Protein AF-A0A2V5WCU6-F1 (afdb_monomer)

Radius of gyration: 26.45 Å; Cα contacts (8 Å, |Δi|>4): 70; chains: 1; bounding box: 66×30×87 Å

Solvent-accessible surface area (backbone atoms only — not comparable to full-atom values): 8382 Å² total; per-residue (Å²): 142,88,85,80,71,68,68,61,53,56,55,49,54,53,49,51,52,51,52,52,50,53,52,49,54,54,52,52,56,53,51,52,21,52,51,49,40,50,56,51,50,54,50,51,52,52,51,51,53,50,51,34,68,60,30,13,62,59,24,40,75,74,69,42,63,93,40,67,91,51,78,53,71,82,49,73,67,52,48,50,52,51,53,52,46,40,54,53,50,48,61,53,55,69,69,58,64,62,86,48,33,47,76,67,51,37,50,53,50,54,51,54,50,48,53,36,52,49,52,59,60,47,55,78,69,46,61,79,81,54,60,62,57,100,89,46,39,74,88,56,55,82,75,68,124

Foldseek 3Di:
DDDDPPVVVVVVVVVVVVVVVVVVVVVVLVVLQVVLLVVLVVLVVVVVVVVCCQQVLVCVVVVNCPNVVDHHDLDPVSVVVVLVVLVVSLVVLVPRDLVSYDPVSNVVSVVSNVVSVCSNVVVVVVCSVCQDDPVDHPVCCVVSD

Structure (mmCIF, N/CA/C/O backbone):
data_AF-A0A2V5WCU6-F1
#
_entry.id   AF-A0A2V5WCU6-F1
#
loop_
_atom_site.group_PDB
_atom_site.id
_atom_site.type_symbol
_atom_site.label_atom_id
_atom_site.label_alt_id
_atom_site.label_comp_id
_atom_site.label_asym_id
_atom_site.label_entity_id
_atom_site.label_seq_id
_atom_site.pdbx_PDB_ins_code
_atom_site.Cartn_x
_atom_site.Cartn_y
_atom_site.Cartn_z
_atom_site.occupancy
_atom_site.B_iso_or_equiv
_atom_site.auth_seq_id
_atom_site.auth_comp_id
_atom_site.auth_asym_id
_atom_site.auth_atom_id
_atom_site.pdbx_PDB_model_num
ATOM 1 N N . MET A 1 1 ? -45.980 -0.336 63.631 1.00 42.91 1 MET A N 1
ATOM 2 C CA . MET A 1 1 ? -45.902 -0.760 62.213 1.00 42.91 1 MET A CA 1
ATOM 3 C C . MET A 1 1 ? -45.154 0.307 61.429 1.00 42.91 1 MET A C 1
ATOM 5 O O . MET A 1 1 ? -45.731 1.349 61.164 1.00 42.91 1 MET A O 1
ATOM 9 N N . ALA A 1 2 ? -43.875 0.104 61.110 1.00 48.06 2 ALA A N 1
ATOM 10 C CA . ALA A 1 2 ? -43.121 1.014 60.247 1.00 48.06 2 ALA A CA 1
ATOM 11 C C . ALA A 1 2 ? -42.052 0.221 59.489 1.00 48.06 2 ALA A C 1
ATOM 13 O O . ALA A 1 2 ? -41.055 -0.162 60.085 1.00 48.06 2 ALA A O 1
ATOM 14 N N . LEU A 1 3 ? -42.282 -0.048 58.201 1.00 55.28 3 LEU A N 1
ATOM 15 C CA . LEU A 1 3 ? -41.251 -0.471 57.244 1.00 55.28 3 LEU A CA 1
ATOM 16 C C . LEU A 1 3 ? -41.742 -0.247 55.795 1.00 55.28 3 LEU A C 1
ATOM 18 O O . LEU A 1 3 ? -42.281 -1.164 55.182 1.00 55.28 3 LEU A O 1
ATOM 22 N N . PRO A 1 4 ? -41.547 0.960 55.220 1.00 52.88 4 PRO A N 1
ATOM 23 C CA . PRO A 1 4 ? -41.501 1.112 53.765 1.00 52.88 4 PRO A CA 1
ATOM 24 C C . PRO A 1 4 ? -40.176 1.702 53.237 1.00 52.88 4 PRO A C 1
ATOM 26 O O . PRO A 1 4 ? -40.021 1.853 52.028 1.00 52.88 4 PRO A O 1
ATOM 29 N N . LEU A 1 5 ? -39.185 2.013 54.088 1.00 53.34 5 LEU A N 1
ATOM 30 C CA . LEU A 1 5 ? -37.985 2.753 53.652 1.00 53.34 5 LEU A CA 1
ATOM 31 C C . LEU A 1 5 ? -36.850 1.909 53.028 1.00 53.34 5 LEU A C 1
ATOM 33 O O . LEU A 1 5 ? -36.031 2.466 52.300 1.00 53.34 5 LEU A O 1
ATOM 37 N N . GLN A 1 6 ? -36.781 0.590 53.258 1.00 52.41 6 GLN A N 1
ATOM 38 C CA . GLN A 1 6 ? -35.650 -0.241 52.791 1.00 52.41 6 GLN A CA 1
ATOM 39 C C . GLN A 1 6 ? -35.729 -0.652 51.307 1.00 52.41 6 GLN A C 1
ATOM 41 O O . GLN A 1 6 ? -34.701 -0.822 50.657 1.00 52.41 6 GLN A O 1
ATOM 46 N N . LEU A 1 7 ? -36.923 -0.762 50.711 1.00 52.91 7 LEU A N 1
ATOM 47 C CA . LEU A 1 7 ? -37.045 -1.159 49.296 1.00 52.91 7 LEU A CA 1
ATOM 48 C C . LEU A 1 7 ? -36.561 -0.071 48.318 1.00 52.91 7 LEU A C 1
ATOM 50 O O . LEU A 1 7 ? -36.098 -0.375 47.215 1.00 52.91 7 LEU A O 1
ATOM 54 N N . ALA A 1 8 ? -36.650 1.203 48.709 1.00 53.22 8 ALA A N 1
ATOM 55 C CA . ALA A 1 8 ? -36.259 2.330 47.865 1.00 53.22 8 ALA A CA 1
ATOM 56 C C . ALA A 1 8 ? -34.734 2.509 47.776 1.00 53.22 8 ALA A C 1
ATOM 58 O O . ALA A 1 8 ? -34.227 2.936 46.737 1.00 53.22 8 ALA A O 1
ATOM 59 N N . THR A 1 9 ? -33.993 2.167 48.833 1.00 54.44 9 THR A N 1
ATOM 60 C CA . THR A 1 9 ? -32.525 2.250 48.866 1.00 54.44 9 THR A CA 1
ATOM 61 C C . THR A 1 9 ? -31.885 1.145 48.027 1.00 54.44 9 THR A C 1
ATOM 63 O O . THR A 1 9 ? -31.008 1.457 47.224 1.00 54.44 9 THR A O 1
ATOM 66 N N . HIS A 1 10 ? -32.397 -0.093 48.087 1.00 53.09 10 HIS A N 1
ATOM 67 C CA . HIS A 1 10 ? -31.936 -1.212 47.249 1.00 53.09 10 HIS A CA 1
ATOM 68 C C . HIS A 1 10 ? -32.126 -0.971 45.742 1.00 53.09 10 HIS A C 1
ATOM 70 O O . HIS A 1 10 ? -31.261 -1.316 44.940 1.00 53.09 10 HIS A O 1
ATOM 76 N N . ARG A 1 11 ? -33.220 -0.314 45.330 1.00 61.31 11 ARG A N 1
ATOM 77 C CA . ARG A 1 11 ? -33.424 0.077 43.921 1.00 61.31 11 ARG A CA 1
ATOM 78 C C . ARG A 1 11 ? -32.445 1.156 43.449 1.00 61.31 11 ARG A C 1
ATOM 80 O O . ARG A 1 11 ? -32.076 1.163 42.277 1.00 61.31 11 ARG A O 1
ATOM 87 N N . LYS A 1 12 ? -32.029 2.070 44.333 1.00 58.44 12 LYS A N 1
ATOM 88 C CA . LYS A 1 12 ? -31.066 3.138 44.011 1.00 58.44 12 LYS A CA 1
ATO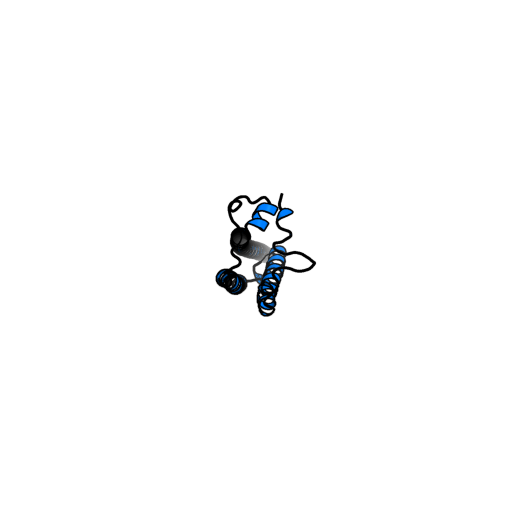M 89 C C . LYS A 1 12 ? -29.637 2.602 43.917 1.00 58.44 12 LYS A C 1
ATOM 91 O O . LYS A 1 12 ? -28.951 2.922 42.952 1.00 58.44 12 LYS A O 1
ATOM 96 N N . THR A 1 13 ? -29.212 1.750 44.851 1.00 64.12 13 THR A N 1
ATOM 97 C CA . THR A 1 13 ? -27.889 1.104 44.806 1.00 64.12 13 THR A CA 1
ATOM 98 C C . THR A 1 13 ? -27.749 0.162 43.617 1.00 64.12 13 THR A C 1
ATOM 100 O O . THR A 1 13 ? -26.732 0.212 42.934 1.00 64.12 13 THR A O 1
ATOM 103 N N . MET A 1 14 ? -28.786 -0.617 43.292 1.00 64.62 14 MET A N 1
ATOM 104 C CA . MET A 1 14 ? -28.765 -1.493 42.115 1.00 64.62 14 MET A CA 1
ATOM 105 C C . MET A 1 14 ? -28.683 -0.694 40.804 1.00 64.62 14 MET A C 1
ATOM 107 O O . MET A 1 14 ? -27.923 -1.074 39.922 1.00 64.62 14 MET A O 1
ATOM 111 N N . ARG A 1 15 ? -29.363 0.465 40.711 1.00 68.12 15 ARG A N 1
ATOM 112 C CA . ARG A 1 15 ? -29.245 1.395 39.569 1.00 68.12 15 ARG A CA 1
ATOM 113 C C . ARG A 1 15 ? -27.851 2.014 39.440 1.00 68.12 15 ARG A C 1
ATOM 115 O O . ARG A 1 15 ? -27.330 2.059 38.326 1.00 68.12 15 ARG A O 1
ATOM 122 N N . LEU A 1 16 ? -27.244 2.458 40.546 1.00 72.06 16 LEU A N 1
ATOM 123 C CA . LEU A 1 16 ? -25.864 2.963 40.541 1.00 72.06 16 LEU A CA 1
ATOM 124 C C . LEU A 1 16 ? -24.869 1.886 40.093 1.00 72.06 16 LEU A C 1
ATOM 126 O O . LEU A 1 16 ? -23.983 2.188 39.301 1.00 72.06 16 LEU A O 1
ATOM 130 N N . LEU A 1 17 ? -25.041 0.639 40.540 1.00 70.06 17 LEU A N 1
ATOM 131 C CA . LEU A 1 17 ? -24.169 -0.472 40.156 1.00 70.06 17 LEU A CA 1
ATOM 132 C C . LEU A 1 17 ? -24.263 -0.779 38.651 1.00 70.06 17 LEU A C 1
ATOM 134 O O . LEU A 1 17 ? -23.238 -0.937 37.994 1.00 70.06 17 LEU A O 1
ATOM 138 N N . THR A 1 18 ? -25.473 -0.787 38.077 1.00 74.94 18 THR A N 1
ATOM 139 C CA . THR A 1 18 ? -25.663 -0.943 36.621 1.00 74.94 18 THR A CA 1
ATOM 140 C C . THR A 1 18 ? -25.088 0.217 35.813 1.00 74.94 18 THR A C 1
ATOM 142 O O . THR A 1 18 ? -24.502 -0.025 34.764 1.00 74.94 18 THR A O 1
ATOM 145 N N . LEU A 1 19 ? -25.212 1.464 36.283 1.00 79.56 19 LEU A N 1
ATOM 146 C CA . LEU A 1 19 ? -24.607 2.622 35.612 1.00 79.56 19 LEU A CA 1
ATOM 147 C C . LEU A 1 19 ? -23.077 2.553 35.654 1.00 79.56 19 LEU A C 1
ATOM 149 O O . LEU A 1 19 ? -22.422 2.851 34.659 1.00 79.56 19 LEU A O 1
ATOM 153 N N . PHE A 1 20 ? -22.513 2.111 36.778 1.00 78.50 20 PHE A N 1
ATOM 154 C CA . PHE A 1 20 ? -21.074 1.922 36.928 1.00 78.50 20 PHE A CA 1
ATOM 155 C C . PHE A 1 20 ? -20.552 0.800 36.020 1.00 78.50 20 PHE A C 1
ATOM 157 O O . PHE A 1 20 ? -19.538 0.972 35.346 1.00 78.50 20 PHE A O 1
ATOM 164 N N . LEU A 1 21 ? -21.282 -0.316 35.928 1.00 80.31 21 LEU A N 1
ATOM 165 C CA . LEU A 1 21 ? -20.947 -1.430 35.040 1.00 80.31 21 LEU A CA 1
ATOM 166 C C . LEU A 1 21 ? -21.065 -1.045 33.556 1.00 80.31 21 LEU A C 1
ATOM 168 O O . LEU A 1 21 ? -20.172 -1.359 32.775 1.00 80.31 21 LEU A O 1
ATOM 172 N N . ALA A 1 22 ? -22.111 -0.310 33.165 1.00 76.94 22 ALA A N 1
ATOM 173 C CA . ALA A 1 22 ? -22.261 0.195 31.798 1.00 76.94 22 ALA A CA 1
ATOM 174 C C . ALA A 1 22 ? -21.134 1.178 31.418 1.00 76.94 22 ALA A C 1
ATOM 176 O O . ALA A 1 22 ? -20.615 1.138 30.299 1.00 76.94 22 ALA A O 1
ATOM 177 N N . LEU A 1 23 ? -20.702 2.023 32.363 1.00 77.25 23 LEU A N 1
ATOM 178 C CA . LEU A 1 23 ? -19.580 2.942 32.164 1.00 77.25 23 LEU A CA 1
ATOM 179 C C . LEU A 1 23 ? -18.244 2.193 32.013 1.00 77.25 23 LEU A C 1
ATOM 181 O O . LEU A 1 23 ? -17.425 2.571 31.177 1.00 77.25 23 LEU A O 1
ATOM 185 N N . LEU A 1 24 ? -18.044 1.117 32.779 1.00 75.12 24 LEU A N 1
ATOM 186 C CA . LEU A 1 24 ? -16.887 0.224 32.665 1.00 75.12 24 LEU A CA 1
ATOM 187 C C . LEU A 1 24 ? -16.834 -0.474 31.301 1.00 75.12 24 LEU A C 1
ATOM 189 O O . LEU A 1 24 ? -15.798 -0.426 30.644 1.00 75.12 24 LEU A O 1
ATOM 193 N N . ILE A 1 25 ? -17.951 -1.043 30.836 1.00 80.31 25 ILE A N 1
ATOM 194 C CA . ILE A 1 25 ? -18.026 -1.720 29.528 1.00 80.31 25 ILE A CA 1
ATOM 195 C C . ILE A 1 25 ? -17.694 -0.744 28.390 1.00 80.31 25 ILE A C 1
ATOM 197 O O . ILE A 1 25 ? -16.889 -1.055 27.515 1.00 80.31 25 ILE A O 1
ATOM 201 N N . THR A 1 26 ? -18.242 0.472 28.442 1.00 73.25 26 THR A N 1
ATOM 202 C CA . THR A 1 26 ? -17.986 1.501 27.418 1.00 73.25 26 THR A CA 1
ATOM 203 C C . THR A 1 26 ? -16.512 1.930 27.389 1.00 73.25 26 THR A C 1
ATOM 205 O O . THR A 1 26 ? -15.950 2.160 26.321 1.00 73.25 26 THR A O 1
ATOM 208 N N . ARG A 1 27 ? -15.857 2.025 28.557 1.00 73.44 27 ARG A N 1
ATOM 209 C CA . ARG A 1 27 ? -14.432 2.388 28.667 1.00 73.44 27 ARG A CA 1
ATOM 210 C C . ARG A 1 27 ? -13.514 1.319 28.078 1.00 73.44 27 ARG A C 1
ATOM 212 O O . ARG A 1 27 ? -12.552 1.679 27.407 1.00 73.44 27 ARG A O 1
ATOM 219 N N . VAL A 1 28 ? -13.807 0.043 28.331 1.00 77.69 28 VAL A N 1
ATOM 220 C CA . VAL A 1 28 ? -13.018 -1.087 27.814 1.00 77.69 28 VAL A CA 1
ATOM 221 C C . VAL A 1 28 ? -13.126 -1.165 26.291 1.00 77.69 28 VAL A C 1
ATOM 223 O O . VAL A 1 28 ? -12.097 -1.177 25.624 1.00 77.69 28 VAL A O 1
ATOM 226 N N . ALA A 1 29 ? -14.342 -1.090 25.739 1.00 72.75 29 ALA A N 1
ATOM 227 C CA . ALA A 1 29 ? -14.553 -1.113 24.289 1.00 72.75 29 ALA A CA 1
ATOM 228 C C . ALA A 1 29 ? -13.842 0.049 23.566 1.00 72.75 29 ALA A C 1
ATOM 230 O O . ALA A 1 29 ? -13.262 -0.129 22.498 1.00 72.75 29 ALA A O 1
ATOM 231 N N . LEU A 1 30 ? -13.837 1.247 24.164 1.00 75.44 30 LEU A N 1
ATOM 232 C CA . LEU A 1 30 ? -13.142 2.400 23.588 1.00 75.44 30 LEU A CA 1
ATOM 233 C C . LEU A 1 30 ? -11.611 2.242 23.615 1.00 75.44 30 LEU A C 1
ATOM 235 O O . LEU A 1 30 ? -10.930 2.725 22.713 1.00 75.44 30 LEU A O 1
ATOM 239 N N . ALA A 1 31 ? -11.065 1.588 24.644 1.00 77.19 31 ALA A N 1
ATOM 240 C CA . ALA A 1 31 ? -9.634 1.312 24.738 1.00 77.19 31 ALA A CA 1
ATOM 241 C C . ALA A 1 31 ? -9.186 0.261 23.710 1.00 77.19 31 ALA A C 1
ATOM 243 O O . ALA A 1 31 ? -8.179 0.478 23.042 1.00 77.19 31 ALA A O 1
ATOM 244 N N . GLU A 1 32 ? -9.959 -0.815 23.541 1.00 78.50 32 GLU A N 1
ATOM 245 C CA . GLU A 1 32 ? -9.731 -1.849 22.521 1.00 78.50 32 GLU A CA 1
ATOM 246 C C . GLU A 1 32 ? -9.765 -1.253 21.108 1.00 78.50 32 GLU A C 1
ATOM 248 O O . GLU A 1 32 ? -8.837 -1.451 20.329 1.00 78.50 32 GLU A O 1
ATOM 253 N N . SER A 1 33 ? -10.761 -0.410 20.813 1.00 79.81 33 SER A N 1
ATOM 254 C CA . SER A 1 33 ? -10.855 0.256 19.510 1.00 79.81 33 SER A CA 1
ATOM 255 C C . SER A 1 33 ? -9.675 1.189 19.222 1.00 79.81 33 SER A C 1
ATOM 257 O O . SER A 1 33 ? -9.170 1.239 18.100 1.00 79.81 33 SER A O 1
ATOM 259 N N . LYS A 1 34 ? -9.181 1.899 20.245 1.00 84.19 34 LYS A N 1
ATOM 260 C CA . LYS A 1 34 ? -7.998 2.757 20.115 1.00 84.19 34 LYS A CA 1
ATOM 261 C C . LYS A 1 34 ? -6.729 1.948 19.832 1.00 84.19 34 LYS A C 1
ATOM 263 O O . LYS A 1 34 ? -5.893 2.405 19.055 1.00 84.19 34 LYS A O 1
ATOM 268 N N . ASP A 1 35 ? -6.571 0.792 20.468 1.00 90.81 35 ASP A N 1
ATOM 269 C CA . ASP A 1 35 ? -5.407 -0.075 20.263 1.00 90.81 35 ASP A CA 1
ATOM 270 C C . ASP A 1 35 ? -5.437 -0.732 18.874 1.00 90.81 35 ASP A C 1
ATOM 272 O O . ASP A 1 35 ? -4.456 -0.657 18.134 1.00 90.81 35 ASP A O 1
ATOM 276 N N . ALA A 1 36 ? -6.601 -1.243 18.457 1.00 92.44 36 ALA A N 1
ATOM 277 C CA . ALA A 1 36 ? -6.813 -1.780 17.114 1.00 92.44 36 ALA A CA 1
ATOM 278 C C . ALA A 1 36 ? -6.541 -0.729 16.021 1.00 92.44 36 ALA A C 1
ATOM 280 O O . ALA A 1 36 ? -5.836 -1.007 15.048 1.00 92.44 36 ALA A O 1
ATOM 281 N N . GLY A 1 37 ? -7.035 0.501 16.206 1.00 96.00 37 GLY A N 1
ATOM 282 C CA . GLY A 1 37 ? -6.751 1.616 15.302 1.00 96.00 37 GLY A CA 1
ATOM 283 C C . GLY A 1 37 ? -5.265 1.985 15.265 1.00 96.00 37 GLY A C 1
ATOM 284 O O . GLY A 1 37 ? -4.721 2.234 14.191 1.00 96.00 37 GLY A O 1
ATOM 285 N N . LYS A 1 38 ? -4.561 1.971 16.405 1.00 97.06 38 LYS A N 1
ATOM 286 C CA . LYS A 1 38 ? -3.110 2.220 16.444 1.00 97.06 38 LYS A CA 1
ATOM 287 C C . LYS A 1 38 ? -2.340 1.169 15.644 1.00 97.06 38 LYS A C 1
ATOM 289 O O . LYS A 1 38 ? -1.521 1.539 14.809 1.00 97.06 38 LYS A O 1
ATOM 294 N N . ALA A 1 39 ? -2.644 -0.110 15.852 1.00 97.75 39 ALA A N 1
ATOM 295 C CA . ALA A 1 39 ? -1.994 -1.205 15.137 1.00 97.75 39 ALA A CA 1
ATOM 296 C C . ALA A 1 39 ? -2.241 -1.141 13.618 1.00 97.75 39 ALA A C 1
ATOM 298 O O . ALA A 1 39 ? -1.331 -1.401 12.831 1.00 97.75 39 ALA A O 1
ATOM 299 N N . LEU A 1 40 ? -3.452 -0.762 13.192 1.00 98.31 40 LEU A N 1
ATOM 300 C CA . LEU A 1 40 ? -3.760 -0.568 11.774 1.00 98.31 40 LEU A CA 1
ATOM 301 C C . LEU A 1 40 ? -2.964 0.600 11.170 1.00 98.31 40 LEU A C 1
ATOM 303 O O . LEU A 1 40 ? -2.430 0.479 10.071 1.00 98.31 40 LEU A O 1
ATOM 307 N N . ASN A 1 41 ? -2.849 1.717 11.891 1.00 98.06 41 ASN A N 1
ATOM 308 C CA . ASN A 1 41 ? -2.082 2.872 11.422 1.00 98.06 41 ASN A CA 1
ATOM 309 C C . ASN A 1 41 ? -0.576 2.571 11.328 1.00 98.06 41 ASN A C 1
ATOM 311 O O . ASN A 1 41 ? 0.058 2.979 10.361 1.00 98.06 41 ASN A O 1
ATOM 315 N N . GLU A 1 42 ? -0.013 1.808 12.270 1.00 98.50 42 GLU A N 1
ATOM 316 C CA . GLU A 1 42 ? 1.377 1.325 12.189 1.00 98.50 42 GLU A CA 1
ATOM 317 C C . GLU A 1 42 ? 1.595 0.424 10.964 1.00 98.50 42 GLU A C 1
ATOM 319 O O . GLU A 1 42 ? 2.633 0.494 10.305 1.00 98.50 42 GLU A O 1
ATOM 324 N N . PHE A 1 43 ? 0.603 -0.402 10.622 1.00 98.62 43 PHE A N 1
ATOM 325 C CA . PHE A 1 43 ? 0.630 -1.178 9.388 1.00 98.62 43 PHE A CA 1
ATOM 326 C C . PHE A 1 43 ? 0.632 -0.270 8.151 1.00 98.62 43 PHE A C 1
ATOM 328 O O . PHE A 1 43 ? 1.492 -0.448 7.293 1.00 98.62 43 PHE A O 1
ATOM 335 N N . PHE A 1 44 ? -0.248 0.732 8.078 1.00 98.75 44 PHE A N 1
ATOM 336 C CA . PHE A 1 44 ? -0.251 1.686 6.963 1.00 98.75 44 PHE A CA 1
ATOM 337 C C . PHE A 1 44 ? 1.056 2.471 6.848 1.00 98.75 44 PHE A C 1
ATOM 339 O O . PHE A 1 44 ? 1.545 2.676 5.742 1.00 98.75 44 PHE A O 1
ATOM 346 N N . GLU A 1 45 ? 1.662 2.869 7.965 1.00 98.50 45 GLU A N 1
ATOM 347 C CA . GLU A 1 45 ? 2.965 3.535 7.962 1.00 98.50 45 GLU A CA 1
ATOM 348 C C . GLU A 1 45 ? 4.068 2.624 7.399 1.00 98.50 45 GLU A C 1
ATOM 350 O O . GLU A 1 45 ? 4.926 3.075 6.635 1.00 98.50 45 GLU A O 1
ATOM 355 N N . ALA A 1 46 ? 4.045 1.331 7.730 1.00 98.62 46 ALA A N 1
ATOM 356 C CA . ALA A 1 46 ? 4.984 0.364 7.169 1.00 98.62 46 ALA A CA 1
ATOM 357 C C . ALA A 1 46 ? 4.798 0.193 5.651 1.00 98.62 46 ALA A C 1
ATOM 359 O O . ALA A 1 46 ? 5.786 0.203 4.916 1.00 98.62 46 ALA A O 1
ATOM 360 N N . GLU A 1 47 ? 3.554 0.085 5.177 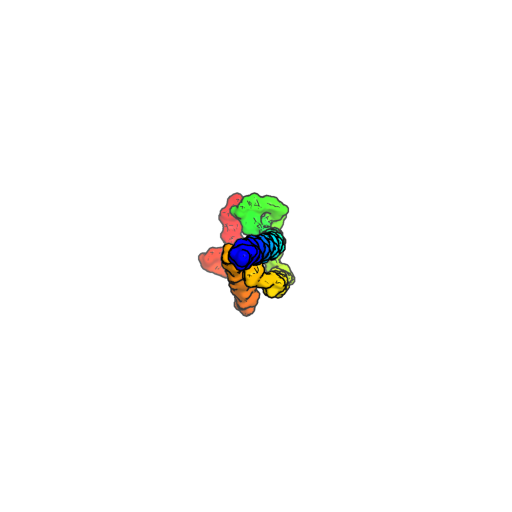1.00 98.62 47 GLU A N 1
ATOM 361 C CA . GLU A 1 47 ? 3.254 -0.038 3.744 1.00 98.62 47 GLU A CA 1
ATOM 362 C C . GLU A 1 47 ? 3.607 1.243 2.973 1.00 98.62 47 GLU A C 1
ATOM 364 O O . GLU A 1 47 ? 4.210 1.168 1.905 1.00 98.62 47 GLU A O 1
ATOM 369 N N . TRP A 1 48 ? 3.349 2.419 3.553 1.00 97.25 48 TRP A N 1
ATOM 370 C CA . TRP A 1 48 ? 3.772 3.703 2.991 1.00 97.25 48 TRP A CA 1
ATOM 371 C C . TRP A 1 48 ? 5.293 3.776 2.829 1.00 97.25 48 TRP A C 1
ATOM 373 O O . TRP A 1 48 ? 5.803 4.141 1.772 1.00 97.25 48 TRP A O 1
ATOM 383 N N . ASN A 1 49 ? 6.042 3.398 3.869 1.00 97.50 49 ASN A N 1
ATOM 384 C CA . ASN A 1 49 ? 7.502 3.388 3.807 1.00 97.50 49 ASN A CA 1
ATOM 385 C C . ASN A 1 49 ? 8.025 2.419 2.738 1.00 97.50 49 ASN A C 1
ATOM 387 O O . ASN A 1 49 ? 8.949 2.776 2.007 1.00 97.50 49 ASN A O 1
ATOM 391 N N . TYR A 1 50 ? 7.421 1.233 2.622 1.00 98.00 50 TYR A N 1
ATOM 392 C CA . TYR A 1 50 ? 7.745 0.283 1.562 1.00 98.00 50 TYR A CA 1
ATOM 393 C C . TYR A 1 50 ? 7.485 0.880 0.172 1.00 98.00 50 TYR A C 1
ATOM 395 O O . TYR A 1 50 ? 8.357 0.833 -0.694 1.00 98.00 50 TYR A O 1
ATOM 403 N N . GLU A 1 51 ? 6.319 1.491 -0.044 1.00 96.50 51 GLU A N 1
ATOM 404 C CA . GLU A 1 51 ? 5.957 2.096 -1.327 1.00 96.50 51 GLU A CA 1
ATOM 405 C C . GLU A 1 51 ? 6.935 3.206 -1.736 1.00 96.50 51 GLU A C 1
ATOM 407 O O . GLU A 1 51 ? 7.370 3.260 -2.891 1.00 96.50 51 GLU A O 1
ATOM 412 N N . MET A 1 52 ? 7.317 4.066 -0.787 1.00 96.62 52 MET A N 1
ATOM 413 C CA . MET A 1 52 ? 8.266 5.149 -1.035 1.00 96.62 52 MET A CA 1
ATOM 414 C C . MET A 1 52 ? 9.673 4.625 -1.351 1.00 96.62 52 MET A C 1
ATOM 416 O O . MET A 1 52 ? 10.323 5.139 -2.262 1.00 96.62 52 MET A O 1
ATOM 420 N N . GLU A 1 53 ? 10.117 3.559 -0.679 1.00 96.94 53 GLU A N 1
ATOM 421 C CA . GLU A 1 53 ? 11.379 2.885 -1.002 1.00 96.94 53 GLU A CA 1
ATOM 422 C C . GLU A 1 53 ? 11.354 2.257 -2.403 1.00 96.94 53 GLU A C 1
ATOM 424 O O . GLU A 1 53 ? 12.324 2.368 -3.155 1.00 96.94 53 GLU A O 1
ATOM 429 N N . GLN A 1 54 ? 10.242 1.618 -2.777 1.00 97.31 54 GLN A N 1
ATOM 430 C CA . GLN A 1 54 ? 10.075 0.999 -4.095 1.00 97.31 54 GLN A CA 1
ATOM 431 C C . GLN A 1 54 ? 9.864 2.018 -5.223 1.00 97.31 54 GLN A C 1
ATOM 433 O O . GLN A 1 54 ? 10.100 1.699 -6.392 1.00 97.31 54 GLN A O 1
ATOM 438 N N . SER A 1 55 ? 9.459 3.246 -4.888 1.00 94.81 55 SER A N 1
ATOM 439 C CA . SER A 1 55 ? 9.199 4.332 -5.838 1.00 94.81 55 SER A CA 1
ATOM 440 C C . SER A 1 55 ? 9.980 5.615 -5.496 1.00 94.81 55 SER A C 1
ATOM 442 O O . SER A 1 55 ? 9.357 6.645 -5.223 1.00 94.81 55 SER A O 1
ATOM 444 N N . PRO A 1 56 ? 11.328 5.630 -5.589 1.00 94.62 56 PRO A N 1
ATOM 445 C CA . PRO A 1 56 ? 12.153 6.778 -5.183 1.00 94.62 56 PRO A CA 1
ATOM 446 C C . PRO A 1 56 ? 11.790 8.116 -5.847 1.00 94.62 56 PRO A C 1
ATOM 448 O O . PRO A 1 56 ? 11.838 9.177 -5.222 1.00 94.62 56 PRO A O 1
ATOM 451 N N . VAL A 1 57 ? 11.378 8.067 -7.117 1.00 90.56 57 VAL A N 1
ATOM 452 C CA . VAL A 1 57 ? 10.899 9.233 -7.876 1.00 90.56 57 VAL A CA 1
ATOM 453 C C . VAL A 1 57 ? 9.614 9.803 -7.267 1.00 90.56 57 VAL A C 1
ATOM 455 O O . VAL A 1 57 ? 9.503 11.012 -7.068 1.00 90.56 57 VAL A O 1
ATOM 458 N N . ARG A 1 58 ? 8.656 8.932 -6.918 1.00 91.25 58 ARG A N 1
ATOM 459 C CA . ARG A 1 58 ? 7.409 9.330 -6.251 1.00 91.25 58 ARG A CA 1
ATOM 460 C C . ARG A 1 58 ? 7.713 9.923 -4.880 1.00 91.25 58 ARG A C 1
ATOM 462 O O . ARG A 1 58 ? 7.243 11.022 -4.600 1.00 91.25 58 ARG A O 1
ATOM 469 N N . ALA A 1 59 ? 8.550 9.252 -4.088 1.00 94.88 59 ALA A N 1
ATOM 470 C CA . ALA A 1 59 ? 8.990 9.743 -2.785 1.00 94.88 59 ALA A CA 1
ATOM 471 C C . ALA A 1 59 ? 9.566 11.164 -2.894 1.00 94.88 59 ALA A C 1
ATOM 473 O O . ALA A 1 59 ? 9.099 12.085 -2.222 1.00 94.88 59 ALA A O 1
ATOM 474 N N . SER A 1 60 ? 10.472 11.374 -3.854 1.00 91.94 60 SER A N 1
ATOM 475 C CA . SER A 1 60 ? 11.087 12.679 -4.1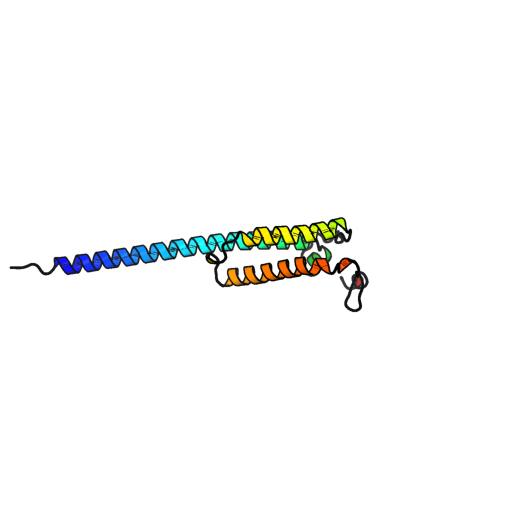04 1.00 91.94 60 SER A CA 1
ATOM 476 C C . SER A 1 60 ? 10.070 13.746 -4.518 1.00 91.94 60 SER A C 1
ATOM 478 O O . SER A 1 60 ? 10.166 14.879 -4.041 1.00 91.94 60 SER A O 1
ATOM 480 N N . SER A 1 61 ? 9.082 13.393 -5.354 1.00 89.19 61 SER A N 1
ATOM 481 C CA . SER A 1 61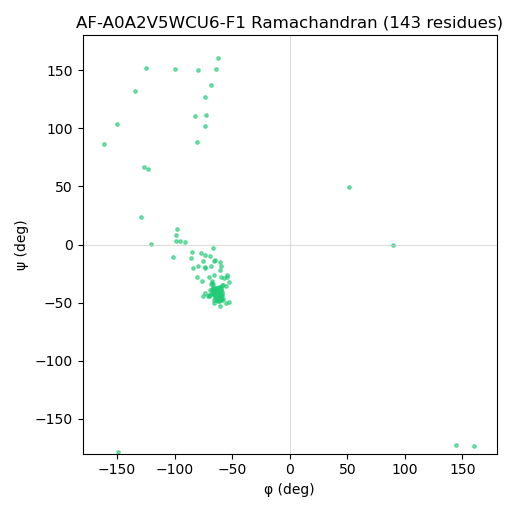 ? 8.002 14.301 -5.777 1.00 89.19 61 SER A CA 1
ATOM 482 C C . SER A 1 61 ? 7.072 14.716 -4.628 1.00 89.19 61 SER A C 1
ATOM 484 O O . SER A 1 61 ? 6.498 15.801 -4.657 1.00 89.19 61 SER A O 1
ATOM 486 N N . MET A 1 62 ? 6.963 13.883 -3.588 1.00 92.44 62 MET A N 1
ATOM 487 C CA . MET A 1 62 ? 6.183 14.152 -2.376 1.00 92.44 62 MET A CA 1
ATOM 488 C C . MET A 1 62 ? 7.005 14.843 -1.272 1.00 92.44 62 MET A C 1
ATOM 490 O O . MET A 1 62 ? 6.487 15.101 -0.188 1.00 92.44 62 MET A O 1
ATOM 494 N N . GLY A 1 63 ? 8.276 15.163 -1.536 1.00 93.31 63 GLY A N 1
ATOM 495 C CA . GLY A 1 63 ? 9.181 15.821 -0.590 1.00 93.31 63 GLY A CA 1
ATOM 496 C C . GLY A 1 63 ? 9.990 14.869 0.297 1.00 93.31 63 GLY A C 1
ATOM 497 O O . GLY A 1 63 ? 10.819 15.332 1.081 1.00 93.31 63 GLY A O 1
ATOM 498 N N . ASP A 1 64 ? 9.818 13.555 0.154 1.00 95.12 64 ASP A N 1
ATOM 499 C CA . ASP A 1 64 ? 10.626 12.562 0.855 1.00 95.12 64 ASP A CA 1
ATOM 500 C C . ASP A 1 64 ? 11.952 12.324 0.122 1.00 95.12 64 ASP A C 1
ATOM 502 O O . ASP A 1 64 ? 12.012 11.779 -0.980 1.00 95.12 64 ASP A O 1
ATOM 506 N N . ARG A 1 65 ? 13.044 12.765 0.747 1.00 94.31 65 ARG A N 1
ATOM 507 C CA . ARG A 1 65 ? 14.390 12.764 0.162 1.00 94.31 65 ARG A CA 1
ATOM 508 C C . ARG A 1 65 ? 15.214 11.528 0.541 1.00 94.31 65 ARG A C 1
ATOM 510 O O . ARG A 1 65 ? 16.371 11.463 0.141 1.00 94.31 65 ARG A O 1
ATOM 517 N N . ARG A 1 66 ? 14.664 10.554 1.286 1.00 95.69 66 ARG A N 1
ATOM 518 C CA . ARG A 1 66 ? 15.412 9.382 1.801 1.00 95.69 66 ARG A CA 1
ATOM 519 C C . ARG A 1 66 ? 16.039 8.495 0.711 1.00 95.69 66 ARG A C 1
ATOM 521 O O . ARG A 1 66 ? 16.997 7.789 1.010 1.00 95.69 66 ARG A O 1
ATOM 528 N N . TRP A 1 67 ? 15.529 8.544 -0.523 1.00 94.31 67 TRP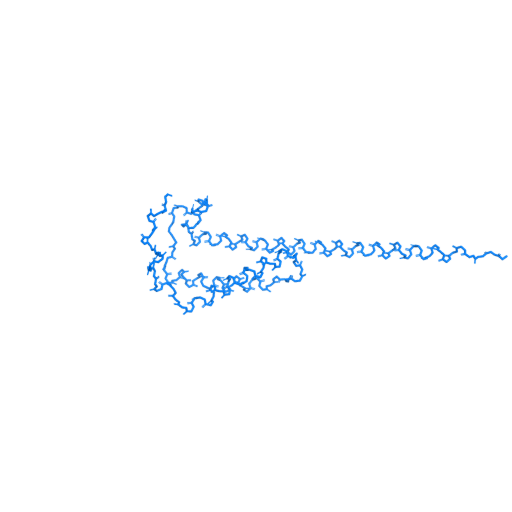 A N 1
ATOM 529 C CA . TRP A 1 67 ? 15.987 7.731 -1.665 1.00 94.31 67 TRP A CA 1
ATOM 530 C C . TRP A 1 67 ? 16.289 8.571 -2.913 1.00 94.31 67 TRP A C 1
ATOM 532 O O . TRP A 1 67 ? 16.220 8.075 -4.035 1.00 94.31 67 TRP A O 1
ATOM 542 N N . ASN A 1 68 ? 16.581 9.863 -2.742 1.00 92.31 68 ASN A N 1
ATOM 543 C CA . ASN A 1 68 ? 16.769 10.801 -3.855 1.00 92.31 68 ASN A CA 1
ATOM 544 C C . ASN A 1 68 ? 18.017 10.524 -4.722 1.00 92.31 68 ASN A C 1
ATOM 546 O O . ASN A 1 68 ? 18.250 11.223 -5.704 1.00 92.31 68 ASN A O 1
ATOM 550 N N . ASP A 1 69 ? 18.813 9.522 -4.356 1.00 93.44 69 ASP A N 1
ATOM 551 C CA . ASP A 1 69 ? 19.988 9.019 -5.060 1.00 93.44 69 ASP A CA 1
ATOM 552 C C . ASP A 1 69 ? 19.699 7.760 -5.902 1.00 93.44 69 ASP A C 1
ATOM 554 O O . ASP A 1 69 ? 20.618 7.188 -6.492 1.00 93.44 69 ASP A O 1
ATOM 558 N N . ARG A 1 70 ? 18.438 7.303 -5.965 1.00 93.25 70 ARG A N 1
ATOM 559 C CA . ARG A 1 70 ? 18.051 6.026 -6.586 1.00 93.25 70 ARG A CA 1
ATOM 560 C C . ARG A 1 70 ? 16.981 6.178 -7.659 1.00 93.25 70 ARG A C 1
ATOM 562 O O . ARG A 1 70 ? 16.093 7.021 -7.582 1.00 93.25 70 ARG A O 1
ATOM 569 N N . TRP A 1 71 ? 17.020 5.252 -8.612 1.00 91.62 71 TRP A N 1
ATOM 570 C CA . TRP A 1 71 ? 15.901 4.944 -9.501 1.00 91.62 71 TRP A CA 1
ATOM 571 C C . TRP A 1 71 ? 15.171 3.696 -8.999 1.00 91.62 71 TRP A C 1
ATOM 573 O O . TRP A 1 71 ? 15.782 2.826 -8.378 1.00 91.62 71 TRP A O 1
ATOM 583 N N . GLY A 1 72 ? 13.870 3.595 -9.277 1.00 92.25 72 GLY A N 1
ATOM 584 C CA . GLY A 1 72 ? 13.106 2.385 -8.964 1.00 92.25 72 GLY A CA 1
ATOM 585 C C . GLY A 1 72 ? 13.542 1.206 -9.839 1.00 92.25 72 GLY A C 1
ATOM 586 O O . GLY A 1 72 ? 13.704 1.364 -11.049 1.00 92.25 72 GLY A O 1
ATOM 587 N N . ASP A 1 73 ? 13.689 0.019 -9.250 1.00 95.25 73 ASP A N 1
ATOM 588 C CA . ASP A 1 73 ? 14.083 -1.197 -9.970 1.00 95.25 73 ASP A CA 1
ATOM 589 C C . ASP A 1 73 ? 12.929 -1.722 -10.847 1.00 95.25 73 ASP A C 1
ATOM 591 O O . ASP A 1 73 ? 11.893 -2.177 -10.346 1.00 95.25 73 ASP A O 1
ATOM 595 N N . GLN A 1 74 ? 13.112 -1.637 -12.168 1.00 92.69 74 GLN A N 1
ATOM 596 C CA . GLN A 1 74 ? 12.151 -2.077 -13.189 1.00 92.69 74 GLN A CA 1
ATOM 597 C C . GLN A 1 74 ? 12.457 -3.476 -13.752 1.00 92.69 74 GLN A C 1
ATOM 599 O O . GLN A 1 74 ? 11.899 -3.864 -14.779 1.00 92.69 74 GLN A O 1
ATOM 604 N N . SER A 1 75 ? 13.344 -4.247 -13.118 1.00 95.81 75 SER A N 1
ATOM 605 C CA . SER A 1 75 ? 13.554 -5.649 -13.482 1.00 95.81 75 SER A CA 1
ATOM 606 C C . SER A 1 75 ? 12.289 -6.482 -13.238 1.00 95.81 75 SER A C 1
ATOM 608 O O . SER A 1 75 ? 11.497 -6.199 -12.337 1.00 95.81 75 SER A O 1
ATOM 610 N N . LEU A 1 76 ? 12.108 -7.554 -14.020 1.00 96.50 76 LEU A N 1
ATOM 611 C CA . LEU A 1 76 ? 10.986 -8.486 -13.832 1.00 96.50 76 LEU A CA 1
ATOM 612 C C . LEU A 1 76 ? 10.977 -9.097 -12.426 1.00 96.50 76 LEU A C 1
ATOM 614 O O . LEU A 1 76 ? 9.912 -9.309 -11.858 1.00 96.50 76 LEU A O 1
ATOM 618 N N . GLU A 1 77 ? 12.155 -9.347 -11.851 1.00 98.19 77 GLU A N 1
ATOM 619 C CA . GLU A 1 77 ? 12.275 -9.849 -10.482 1.00 98.19 77 GLU A CA 1
ATOM 620 C C . GLU A 1 77 ? 11.701 -8.851 -9.470 1.00 98.19 77 GLU A C 1
ATOM 622 O O . GLU A 1 77 ? 10.890 -9.231 -8.628 1.00 98.19 77 GLU A O 1
ATOM 627 N N . ALA A 1 78 ? 12.079 -7.574 -9.559 1.00 97.81 78 ALA A N 1
ATOM 628 C CA . ALA A 1 78 ? 11.573 -6.548 -8.654 1.00 97.81 78 ALA A CA 1
ATOM 629 C C . ALA A 1 78 ? 10.070 -6.294 -8.842 1.00 97.81 78 ALA A C 1
ATOM 631 O O . ALA A 1 78 ? 9.355 -6.082 -7.864 1.00 97.81 78 ALA A O 1
ATOM 632 N N . ILE A 1 79 ? 9.575 -6.361 -10.082 1.00 97.25 79 ILE A N 1
ATOM 633 C CA . ILE A 1 79 ? 8.141 -6.273 -10.382 1.00 97.25 79 ILE A CA 1
ATOM 634 C C . ILE A 1 79 ? 7.381 -7.413 -9.697 1.00 97.25 79 ILE A C 1
ATOM 636 O O . ILE A 1 79 ? 6.464 -7.137 -8.928 1.00 97.25 79 ILE A O 1
ATOM 640 N N . HIS A 1 80 ? 7.795 -8.667 -9.898 1.00 97.69 80 HIS A N 1
ATOM 641 C CA . HIS A 1 80 ? 7.135 -9.810 -9.262 1.00 97.69 80 HIS A CA 1
ATOM 642 C C . HIS A 1 80 ? 7.218 -9.743 -7.731 1.00 97.69 80 HIS A C 1
ATOM 644 O O . HIS A 1 80 ? 6.234 -10.028 -7.060 1.00 97.69 80 HIS A O 1
ATOM 650 N N . LYS A 1 81 ? 8.341 -9.284 -7.160 1.00 98.44 81 LYS A N 1
ATOM 651 C CA . LYS A 1 81 ? 8.451 -9.070 -5.705 1.00 98.44 81 LYS A CA 1
ATOM 652 C C . LYS A 1 81 ? 7.430 -8.061 -5.180 1.00 98.44 81 LYS A C 1
ATOM 654 O O . LYS A 1 81 ? 6.894 -8.261 -4.094 1.00 98.44 81 LYS A O 1
ATOM 659 N N . ARG A 1 82 ? 7.146 -6.987 -5.924 1.00 98.19 82 ARG A N 1
ATOM 660 C CA . ARG A 1 82 ? 6.102 -6.015 -5.551 1.00 98.19 82 ARG A CA 1
ATOM 661 C C . ARG A 1 82 ? 4.698 -6.608 -5.666 1.00 98.19 82 ARG A C 1
ATOM 663 O O . ARG A 1 82 ? 3.872 -6.368 -4.792 1.00 98.19 82 ARG A O 1
ATOM 670 N N . GLU A 1 83 ? 4.439 -7.415 -6.693 1.00 98.12 83 GLU A N 1
ATOM 671 C CA . GLU A 1 83 ? 3.168 -8.143 -6.840 1.00 98.12 83 GLU A CA 1
ATOM 672 C C . GLU A 1 83 ? 2.951 -9.135 -5.679 1.00 98.12 83 GLU A C 1
ATOM 674 O O . GLU A 1 83 ? 1.879 -9.170 -5.075 1.00 98.12 83 GLU A O 1
ATOM 679 N N . GLU A 1 84 ? 3.984 -9.896 -5.306 1.00 98.50 84 GLU A N 1
ATOM 680 C CA . GLU A 1 84 ? 3.966 -10.797 -4.146 1.00 98.50 84 GLU A CA 1
ATOM 681 C C . GLU A 1 84 ? 3.775 -10.036 -2.829 1.00 98.50 84 GLU A C 1
ATOM 683 O O . GLU A 1 84 ? 3.021 -10.477 -1.955 1.00 98.50 84 GLU A O 1
ATOM 688 N N . HIS A 1 85 ? 4.416 -8.871 -2.691 1.00 98.75 85 HIS A N 1
ATOM 689 C CA . HIS A 1 85 ? 4.246 -8.002 -1.530 1.00 98.75 85 HIS A CA 1
ATOM 690 C C . HIS A 1 85 ? 2.798 -7.528 -1.386 1.00 98.75 85 HIS A C 1
ATOM 692 O O . HIS A 1 85 ? 2.258 -7.612 -0.287 1.00 98.75 85 HIS A O 1
ATOM 698 N N . ALA A 1 86 ? 2.134 -7.116 -2.472 1.00 98.62 86 ALA A N 1
ATOM 699 C CA . ALA A 1 86 ? 0.727 -6.707 -2.431 1.00 98.62 86 ALA A CA 1
ATOM 700 C C . ALA A 1 86 ? -0.190 -7.838 -1.923 1.00 98.62 86 ALA A C 1
ATOM 702 O O . ALA A 1 86 ? -1.062 -7.611 -1.080 1.00 98.62 86 ALA A O 1
ATOM 703 N N . ILE A 1 87 ? 0.053 -9.082 -2.357 1.00 98.75 87 ILE A N 1
ATOM 704 C CA . ILE A 1 87 ? -0.668 -10.262 -1.850 1.00 98.75 87 ILE A CA 1
ATOM 705 C C . ILE A 1 87 ? -0.415 -10.436 -0.348 1.00 98.75 87 ILE A C 1
ATOM 707 O O . ILE A 1 87 ? -1.358 -10.596 0.430 1.00 98.75 87 ILE A O 1
ATOM 711 N N . ALA A 1 88 ? 0.845 -10.374 0.085 1.00 98.75 88 ALA A N 1
ATOM 712 C CA . ALA A 1 88 ? 1.202 -10.511 1.494 1.00 98.75 88 ALA A CA 1
ATOM 713 C C . ALA A 1 88 ? 0.607 -9.386 2.364 1.00 98.75 88 ALA A C 1
ATOM 715 O O . ALA A 1 88 ? 0.151 -9.647 3.482 1.00 98.75 88 ALA A O 1
ATOM 716 N N . ALA A 1 89 ? 0.575 -8.152 1.859 1.00 98.81 89 ALA A N 1
ATOM 717 C CA . ALA A 1 89 ? -0.035 -7.002 2.513 1.00 98.81 89 ALA A CA 1
ATOM 718 C C . ALA A 1 89 ? -1.549 -7.190 2.668 1.00 98.81 89 ALA A C 1
ATOM 720 O O . ALA A 1 89 ? -2.073 -6.972 3.760 1.00 98.81 89 ALA A O 1
ATOM 721 N N . LEU A 1 90 ? -2.242 -7.694 1.641 1.00 98.88 90 LEU A N 1
ATOM 722 C CA . LEU A 1 90 ? -3.674 -7.999 1.718 1.00 98.88 90 LEU A CA 1
ATOM 723 C C . LEU A 1 90 ? -3.967 -9.084 2.761 1.00 98.88 90 LEU A C 1
ATOM 725 O O . LEU A 1 90 ? -4.902 -8.957 3.554 1.00 98.88 90 LEU A O 1
ATOM 729 N N . GLU A 1 91 ? -3.150 -10.135 2.811 1.00 98.75 91 GLU A N 1
ATOM 730 C CA . GLU A 1 91 ? -3.289 -11.192 3.816 1.00 98.75 91 GLU A CA 1
ATOM 731 C C . GLU A 1 91 ? -2.973 -10.703 5.238 1.00 98.75 91 GLU A C 1
ATOM 733 O O . GLU A 1 91 ? -3.576 -11.176 6.202 1.00 98.75 91 GLU A O 1
ATOM 738 N N . ARG A 1 92 ? -2.066 -9.731 5.403 1.00 98.62 92 ARG A N 1
ATOM 739 C CA . ARG A 1 92 ? -1.833 -9.055 6.691 1.00 98.62 92 ARG A CA 1
ATOM 740 C C . ARG A 1 92 ? -3.011 -8.161 7.069 1.00 98.62 92 ARG A C 1
ATOM 742 O O . ARG A 1 92 ? -3.471 -8.244 8.204 1.00 98.62 92 ARG A O 1
ATOM 749 N N . LEU A 1 93 ? -3.537 -7.382 6.125 1.00 98.69 93 LEU A N 1
ATOM 750 C CA . LEU A 1 93 ? -4.685 -6.502 6.336 1.00 98.69 93 LEU A CA 1
ATOM 751 C C . LEU A 1 93 ? -5.921 -7.294 6.792 1.00 98.69 93 LEU A C 1
ATOM 753 O O . LEU A 1 93 ? -6.600 -6.910 7.738 1.00 98.69 93 LEU A O 1
ATOM 757 N N . LYS A 1 94 ? -6.191 -8.458 6.192 1.00 98.44 94 LYS A N 1
ATOM 758 C CA . LYS A 1 94 ? -7.327 -9.322 6.573 1.00 98.44 94 LYS A CA 1
ATOM 759 C C . LYS A 1 94 ? -7.288 -9.827 8.022 1.00 98.44 94 LYS A C 1
ATOM 761 O O . LYS A 1 94 ? -8.307 -10.312 8.504 1.00 98.44 94 LYS A O 1
ATOM 766 N N . LYS A 1 95 ? -6.149 -9.726 8.717 1.00 97.94 95 LYS A N 1
ATOM 767 C CA . LYS A 1 95 ? -6.020 -10.128 10.129 1.00 97.94 95 LYS A CA 1
ATOM 768 C C . LYS A 1 95 ? -6.553 -9.083 11.106 1.00 97.94 95 LYS A C 1
ATOM 770 O O . LYS A 1 95 ? -6.797 -9.432 12.256 1.00 97.94 95 LYS A O 1
ATOM 775 N N . PHE A 1 96 ? -6.724 -7.830 10.682 1.00 97.62 96 PHE A N 1
ATOM 776 C CA . PHE A 1 96 ? -7.356 -6.814 11.519 1.00 97.62 96 PHE A CA 1
ATOM 777 C C . PHE A 1 96 ? -8.862 -7.075 11.602 1.00 97.62 96 PHE A C 1
ATOM 779 O O . PHE A 1 96 ? -9.539 -7.188 10.577 1.00 97.62 96 PHE A O 1
ATOM 786 N N . ASP A 1 97 ? -9.399 -7.147 12.822 1.00 96.88 97 ASP A N 1
ATOM 787 C CA . ASP A 1 97 ? -10.843 -7.234 13.025 1.00 96.88 97 ASP A CA 1
ATOM 788 C C . ASP A 1 97 ? -11.483 -5.870 12.751 1.00 96.88 97 ASP A C 1
ATOM 790 O O . ASP A 1 97 ? -11.461 -4.955 13.578 1.00 96.88 97 ASP A O 1
ATOM 794 N N . ARG A 1 98 ? -12.096 -5.752 11.571 1.00 96.25 98 ARG A N 1
ATOM 795 C CA . ARG A 1 98 ? -12.783 -4.539 11.123 1.00 96.25 98 ARG A CA 1
ATOM 796 C C . ARG A 1 98 ? -13.851 -4.060 12.116 1.00 96.25 98 ARG A C 1
ATOM 798 O O . ARG A 1 98 ? -14.129 -2.866 12.163 1.00 96.25 98 ARG A O 1
ATOM 805 N N . THR A 1 99 ? -14.459 -4.950 12.905 1.00 95.44 99 THR A N 1
ATOM 806 C CA . THR A 1 99 ? -15.519 -4.580 13.860 1.00 95.44 99 THR A CA 1
ATOM 807 C C . THR A 1 99 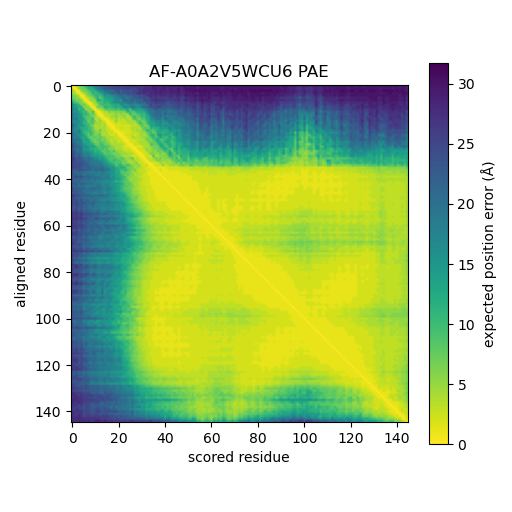? -15.000 -3.848 15.097 1.00 95.44 99 THR A C 1
ATOM 809 O O . THR A 1 99 ? -15.762 -3.121 15.732 1.00 95.44 99 THR A O 1
ATOM 812 N N . GLN A 1 100 ? -13.705 -3.977 15.400 1.00 95.25 100 GLN A N 1
ATOM 813 C CA . GLN A 1 100 ? -13.049 -3.274 16.506 1.00 95.25 100 GLN A CA 1
ATOM 814 C C . GLN A 1 100 ? -12.562 -1.872 16.112 1.00 95.25 100 GLN A C 1
ATOM 816 O O . GLN A 1 100 ? -12.209 -1.060 16.965 1.00 95.25 100 GLN A O 1
ATOM 821 N N . LEU A 1 101 ? -12.556 -1.551 14.820 1.00 95.56 101 LEU A N 1
ATOM 822 C CA . LEU A 1 101 ? -12.056 -0.282 14.307 1.00 95.56 101 LEU A CA 1
ATOM 823 C C . LEU A 1 101 ? -13.074 0.854 14.466 1.00 95.56 101 LEU A C 1
ATOM 825 O O . LEU A 1 101 ? -14.290 0.649 14.382 1.00 95.56 101 LEU A O 1
ATOM 829 N N . SER A 1 102 ? -12.565 2.080 14.618 1.00 95.50 102 SER A N 1
ATOM 830 C CA . SER A 1 102 ? -13.388 3.288 14.524 1.00 95.50 102 SER A CA 1
ATOM 831 C C . SER A 1 102 ? -14.009 3.415 13.125 1.00 95.50 102 SER A C 1
ATOM 833 O O . SER A 1 102 ? -13.514 2.839 12.161 1.00 95.50 102 SER A O 1
ATOM 835 N N . ALA A 1 103 ? -15.078 4.201 12.967 1.00 96.12 103 ALA A N 1
ATOM 836 C CA . ALA A 1 103 ? -15.710 4.374 11.653 1.00 96.12 103 ALA A CA 1
ATOM 837 C C . ALA A 1 103 ? -14.749 4.943 10.587 1.00 96.12 103 ALA A C 1
ATOM 839 O O . ALA A 1 103 ? -14.830 4.562 9.421 1.00 96.12 103 ALA A O 1
ATOM 840 N N . ALA A 1 104 ? -13.830 5.828 10.987 1.00 96.50 104 ALA A N 1
ATOM 841 C CA . ALA A 1 104 ? -12.806 6.367 10.094 1.00 96.50 104 ALA A CA 1
ATOM 842 C C . ALA A 1 104 ? -11.776 5.293 9.708 1.00 96.50 104 ALA A C 1
ATOM 844 O O . ALA A 1 104 ? -11.457 5.140 8.532 1.00 96.50 104 ALA A O 1
ATOM 845 N N . ASP A 1 105 ? -11.322 4.495 10.676 1.00 98.06 105 ASP A N 1
ATOM 846 C CA . ASP A 1 105 ? -10.373 3.407 10.422 1.00 98.06 105 ASP A CA 1
ATOM 847 C C . ASP A 1 105 ? -10.990 2.288 9.573 1.00 98.06 105 ASP A C 1
ATOM 849 O O . ASP A 1 105 ? -10.306 1.708 8.737 1.00 98.06 105 ASP A O 1
ATOM 853 N N . GLN A 1 106 ? -12.291 2.014 9.723 1.00 98.38 106 GLN A N 1
ATOM 854 C CA . GLN A 1 106 ? -13.018 1.084 8.853 1.00 98.38 106 GLN A CA 1
ATOM 855 C C . GLN A 1 106 ? -13.027 1.555 7.396 1.00 98.38 106 GLN A C 1
ATOM 857 O O . GLN A 1 106 ? -12.834 0.745 6.494 1.00 98.38 106 GLN A O 1
ATOM 862 N N . LEU A 1 107 ? -13.225 2.855 7.160 1.00 98.44 107 LEU A N 1
ATOM 863 C CA . LEU A 1 107 ? -13.157 3.414 5.811 1.00 98.44 107 LEU A CA 1
ATOM 864 C C . LEU A 1 107 ? -11.741 3.299 5.237 1.00 98.44 107 LEU A C 1
ATOM 866 O O . LEU A 1 107 ? -11.582 2.848 4.107 1.00 98.44 107 LEU A O 1
ATOM 870 N N . ASN A 1 108 ? -10.720 3.664 6.016 1.00 98.31 108 ASN A N 1
ATOM 871 C CA . ASN A 1 108 ? -9.324 3.554 5.585 1.00 98.31 108 ASN A CA 1
ATOM 872 C C . ASN A 1 108 ? -8.944 2.099 5.271 1.00 98.31 108 ASN A C 1
ATOM 874 O O . ASN A 1 108 ? -8.327 1.833 4.244 1.00 98.31 108 ASN A O 1
ATOM 878 N N . TYR A 1 109 ? -9.376 1.154 6.112 1.00 98.75 109 TYR A N 1
ATOM 879 C CA . TYR A 1 109 ? -9.250 -0.282 5.868 1.00 98.75 109 TYR A CA 1
ATOM 880 C C . TYR A 1 109 ? -9.877 -0.689 4.531 1.00 98.75 109 TYR A C 1
ATOM 882 O O . TYR A 1 109 ? -9.235 -1.371 3.736 1.00 98.75 109 TYR A O 1
ATOM 890 N N . ASP A 1 110 ? -11.123 -0.279 4.272 1.00 98.75 110 ASP A N 1
ATOM 891 C CA . AS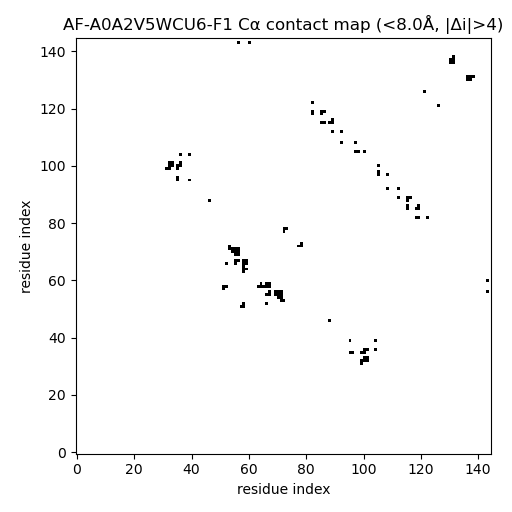P A 1 110 ? -11.856 -0.676 3.067 1.00 98.75 110 ASP A CA 1
ATOM 892 C C . ASP A 1 110 ? -11.220 -0.098 1.795 1.00 98.75 110 ASP A C 1
ATOM 894 O O . ASP A 1 110 ? -11.143 -0.789 0.777 1.00 98.75 110 ASP A O 1
ATOM 898 N N . LEU A 1 111 ? -10.750 1.152 1.851 1.00 98.75 111 LEU A N 1
ATOM 899 C CA . LEU A 1 111 ? -10.056 1.801 0.738 1.00 98.75 111 LEU A CA 1
ATOM 900 C C . LEU A 1 111 ? -8.725 1.112 0.445 1.00 98.75 111 LEU A C 1
ATOM 902 O O . LEU A 1 111 ? -8.503 0.684 -0.682 1.00 98.75 111 LEU A O 1
ATOM 906 N N . PHE A 1 112 ? -7.894 0.904 1.466 1.00 98.75 112 PHE A N 1
ATOM 907 C CA . PHE A 1 112 ? -6.601 0.250 1.288 1.00 98.75 112 PHE A CA 1
ATOM 908 C C . PHE A 1 112 ? -6.750 -1.200 0.807 1.00 98.75 112 PHE A C 1
ATOM 910 O O . PHE A 1 112 ? -6.008 -1.663 -0.056 1.00 98.75 112 PHE A O 1
ATOM 917 N N . LYS A 1 113 ? -7.761 -1.921 1.313 1.00 98.81 113 LYS A N 1
ATOM 918 C CA . LYS A 1 113 ? -8.106 -3.259 0.823 1.00 98.81 113 LYS A CA 1
ATOM 919 C C . LYS A 1 113 ? -8.427 -3.233 -0.670 1.00 98.81 113 LYS A C 1
ATOM 921 O O . LYS A 1 113 ? -7.939 -4.086 -1.405 1.00 98.81 113 LYS A O 1
ATOM 926 N N . LYS A 1 114 ? -9.251 -2.275 -1.100 1.00 98.81 114 LYS A N 1
ATOM 927 C CA . LYS A 1 114 ? -9.626 -2.120 -2.504 1.00 98.81 114 LYS A CA 1
ATOM 928 C C . LYS A 1 114 ? -8.407 -1.818 -3.374 1.00 98.81 114 LYS A C 1
ATOM 930 O O . LYS A 1 114 ? -8.285 -2.437 -4.424 1.00 98.81 114 LYS A O 1
ATOM 935 N N . ASP A 1 115 ? -7.521 -0.928 -2.937 1.00 98.50 115 ASP A N 1
ATOM 936 C CA . ASP A 1 115 ? -6.306 -0.582 -3.683 1.00 98.50 115 ASP A CA 1
ATOM 937 C C . ASP A 1 115 ? -5.421 -1.825 -3.892 1.00 98.50 115 ASP A C 1
ATOM 939 O O . ASP A 1 115 ? -5.069 -2.154 -5.023 1.00 98.50 115 ASP A O 1
ATOM 943 N N . LEU A 1 116 ? -5.186 -2.611 -2.834 1.00 98.69 116 LEU A N 1
ATOM 944 C CA . LEU A 1 116 ? -4.446 -3.877 -2.930 1.00 98.69 116 LEU A CA 1
ATOM 945 C C . LEU A 1 116 ? -5.123 -4.899 -3.854 1.00 98.69 116 LEU A C 1
ATOM 947 O O . LEU A 1 116 ? -4.458 -5.564 -4.646 1.00 98.69 116 LEU A O 1
ATOM 951 N N . GLU A 1 117 ? -6.445 -5.058 -3.757 1.00 98.69 117 GLU A N 1
ATOM 952 C CA . GLU A 1 117 ? -7.197 -5.961 -4.636 1.00 98.69 117 GLU A CA 1
ATOM 953 C C . GLU A 1 117 ? -7.085 -5.531 -6.107 1.00 98.69 117 GLU A C 1
ATOM 955 O O . GLU A 1 117 ? -6.923 -6.386 -6.980 1.00 98.69 117 GLU A O 1
ATOM 960 N N . GLN A 1 118 ? -7.109 -4.222 -6.377 1.00 98.50 118 GLN A N 1
ATOM 961 C CA . GLN A 1 118 ? -6.924 -3.664 -7.715 1.00 98.50 118 GLN A CA 1
ATOM 962 C C . GLN A 1 118 ? -5.503 -3.875 -8.241 1.00 98.50 118 GLN A C 1
ATOM 964 O O . GLN A 1 118 ? -5.353 -4.238 -9.407 1.00 98.50 118 GLN A O 1
ATOM 969 N N . ASP A 1 119 ? -4.478 -3.717 -7.405 1.00 96.94 119 ASP A N 1
ATOM 970 C CA . ASP A 1 119 ? -3.088 -3.985 -7.785 1.00 96.94 119 ASP A CA 1
ATOM 971 C C . ASP A 1 119 ? -2.880 -5.466 -8.138 1.00 96.94 119 ASP A C 1
ATOM 973 O O . ASP A 1 119 ? -2.328 -5.799 -9.193 1.00 96.94 119 ASP A O 1
ATOM 977 N N . ILE A 1 120 ? -3.402 -6.373 -7.304 1.00 98.44 120 ILE A N 1
ATOM 978 C CA . ILE A 1 120 ? -3.317 -7.827 -7.514 1.00 98.44 120 ILE A CA 1
ATOM 979 C C . ILE A 1 120 ? -4.088 -8.253 -8.770 1.00 98.44 120 ILE A C 1
ATOM 981 O O . ILE A 1 120 ? -3.615 -9.083 -9.553 1.00 98.44 120 ILE A O 1
ATOM 985 N N . GLU A 1 121 ? -5.292 -7.722 -8.984 1.00 98.31 121 GLU A N 1
ATOM 986 C CA . GLU A 1 121 ? -6.055 -7.999 -10.201 1.00 98.31 121 GLU A CA 1
ATOM 987 C C . GLU A 1 121 ? -5.351 -7.425 -11.439 1.00 98.31 121 GLU A C 1
ATOM 989 O O . GLU A 1 121 ? -5.250 -8.106 -12.466 1.00 98.31 121 GLU A O 1
ATOM 994 N N . GLY A 1 122 ? -4.817 -6.209 -11.314 1.00 97.06 122 GLY A N 1
ATOM 995 C CA . GLY A 1 122 ? -4.103 -5.464 -12.342 1.00 97.06 122 GLY A CA 1
ATOM 996 C C . GLY A 1 122 ? -2.860 -6.181 -12.870 1.00 97.06 122 GLY A C 1
ATOM 997 O O . GLY A 1 122 ? -2.605 -6.160 -14.079 1.00 97.06 122 GLY A O 1
ATOM 998 N N . ALA A 1 123 ? -2.130 -6.885 -12.000 1.00 96.38 123 ALA A N 1
ATOM 999 C CA . ALA A 1 123 ? -0.926 -7.643 -12.351 1.00 96.38 123 ALA A CA 1
ATOM 1000 C C . ALA A 1 123 ? -1.147 -8.632 -13.517 1.00 96.38 123 ALA A C 1
ATOM 1002 O O . ALA A 1 123 ? -0.277 -8.825 -14.372 1.00 96.38 123 ALA A O 1
ATOM 1003 N N . LYS A 1 124 ? -2.359 -9.195 -13.645 1.00 96.44 124 LYS A N 1
ATOM 1004 C CA . LYS A 1 124 ? -2.726 -10.130 -14.730 1.00 96.44 124 LYS A CA 1
ATOM 1005 C C . LYS A 1 124 ? -2.595 -9.517 -16.124 1.00 96.44 124 LYS A C 1
ATOM 1007 O O . LYS A 1 124 ? -2.353 -10.244 -17.088 1.00 96.44 124 LYS A O 1
ATOM 1012 N N . PHE A 1 125 ? -2.747 -8.198 -16.235 1.00 96.38 125 PHE A N 1
ATOM 1013 C CA . PHE A 1 125 ? -2.657 -7.469 -17.500 1.00 96.38 125 PHE A CA 1
ATOM 1014 C C . PHE A 1 125 ? -1.219 -7.108 -17.887 1.00 96.38 125 PHE A C 1
ATOM 1016 O O . PHE A 1 125 ? -1.007 -6.632 -19.001 1.00 96.38 125 PHE A O 1
ATOM 1023 N N . ARG A 1 126 ? -0.233 -7.360 -17.010 1.00 95.06 126 ARG A N 1
ATOM 1024 C CA . ARG A 1 126 ? 1.204 -7.179 -17.280 1.00 95.06 126 ARG A CA 1
ATOM 1025 C C . ARG A 1 126 ? 1.527 -5.795 -17.840 1.00 95.06 126 ARG A C 1
ATOM 1027 O O . ARG A 1 126 ? 2.208 -5.664 -18.857 1.00 95.06 126 ARG A O 1
ATOM 1034 N N . SER A 1 127 ? 1.027 -4.752 -17.178 1.00 90.06 127 SER A N 1
ATOM 1035 C CA . SER A 1 127 ? 1.211 -3.352 -17.592 1.00 90.06 127 SER A CA 1
ATOM 1036 C C . SER A 1 127 ? 2.684 -2.967 -17.784 1.00 90.06 127 SER A C 1
ATOM 1038 O O . SER A 1 127 ? 2.984 -2.124 -18.624 1.00 90.06 127 SER A O 1
ATOM 1040 N N . TYR A 1 128 ? 3.608 -3.645 -17.096 1.00 91.50 128 TYR A N 1
ATOM 1041 C CA . TYR A 1 128 ? 5.055 -3.502 -17.275 1.00 91.50 128 TYR A CA 1
ATOM 1042 C C . TYR A 1 128 ? 5.563 -3.831 -18.693 1.00 91.50 128 TYR A C 1
ATOM 1044 O O . TYR A 1 128 ? 6.651 -3.402 -19.063 1.00 91.50 128 TYR A O 1
ATOM 1052 N N . LEU A 1 129 ? 4.791 -4.554 -19.515 1.00 93.25 129 LEU A N 1
ATOM 1053 C CA . LEU A 1 129 ? 5.098 -4.782 -20.936 1.00 93.25 129 LEU A CA 1
ATOM 1054 C C . LEU A 1 129 ? 4.773 -3.565 -21.820 1.00 93.25 129 LEU A C 1
ATOM 1056 O O . LEU A 1 129 ? 5.109 -3.558 -23.002 1.00 93.25 129 LEU A O 1
ATOM 1060 N N . MET A 1 130 ? 4.141 -2.534 -21.256 1.00 91.50 130 MET A N 1
ATOM 1061 C CA . MET A 1 130 ? 3.837 -1.258 -21.906 1.00 91.50 130 MET A CA 1
ATOM 1062 C C . MET A 1 130 ? 4.448 -0.091 -21.107 1.00 91.50 130 MET A C 1
ATOM 1064 O O . MET A 1 130 ? 3.714 0.749 -20.582 1.00 91.50 130 MET A O 1
ATOM 1068 N N . PRO A 1 131 ? 5.791 -0.006 -21.007 1.00 87.06 131 PRO A N 1
ATOM 1069 C CA . PRO A 1 131 ? 6.476 0.994 -20.176 1.00 87.06 131 PRO A CA 1
ATOM 1070 C C . PRO A 1 131 ? 6.357 2.432 -20.710 1.00 87.06 131 PRO A C 1
ATOM 1072 O O . PRO A 1 131 ? 6.742 3.380 -20.029 1.00 87.06 131 PRO A O 1
ATOM 1075 N N . ILE A 1 132 ? 5.848 2.595 -21.934 1.00 91.19 132 ILE A N 1
ATOM 1076 C CA . ILE A 1 132 ? 5.629 3.873 -22.612 1.00 91.19 132 ILE A CA 1
ATOM 1077 C C . ILE A 1 132 ? 4.238 3.841 -23.239 1.00 91.19 132 ILE A C 1
ATOM 1079 O O . ILE A 1 132 ? 3.884 2.889 -23.937 1.00 91.19 132 ILE A O 1
ATOM 1083 N N . ASN A 1 133 ? 3.458 4.896 -23.020 1.00 87.69 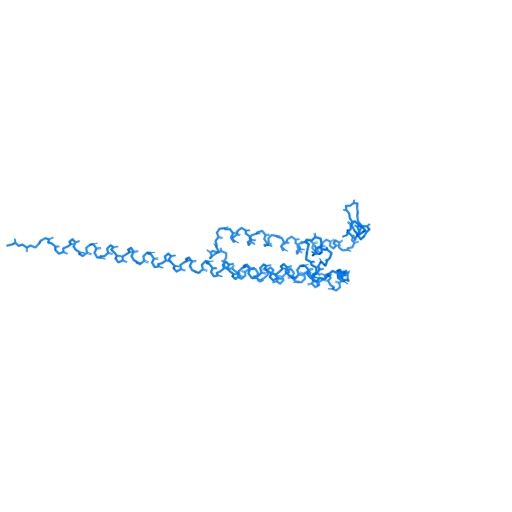133 ASN A N 1
ATOM 1084 C CA . ASN A 1 133 ? 2.196 5.136 -23.709 1.00 87.69 133 ASN A CA 1
ATOM 1085 C C . ASN A 1 133 ? 1.938 6.648 -23.857 1.00 87.69 133 ASN A C 1
ATOM 1087 O O . ASN A 1 133 ? 2.744 7.481 -23.449 1.00 87.69 133 ASN A O 1
ATOM 1091 N N . GLN A 1 134 ? 0.796 7.019 -24.438 1.00 88.38 134 GLN A N 1
ATOM 1092 C CA . GLN A 1 134 ? 0.424 8.416 -24.686 1.00 88.38 134 GLN A CA 1
ATOM 1093 C C . GLN A 1 134 ? 0.200 9.2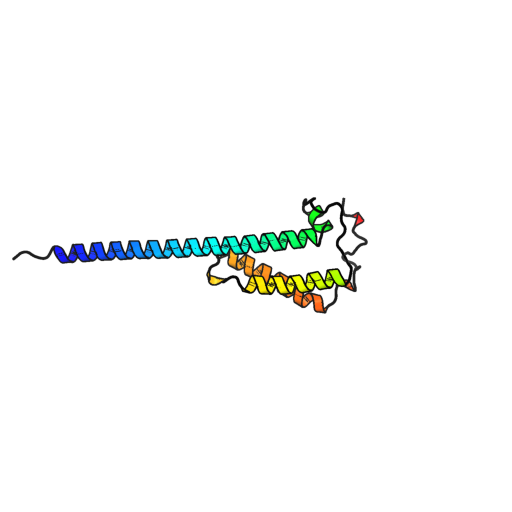54 -23.415 1.00 88.38 134 GLN A C 1
ATOM 1095 O O . GLN A 1 134 ? 0.092 10.472 -23.506 1.00 88.38 134 GLN A O 1
ATOM 1100 N N . ARG A 1 135 ? 0.065 8.616 -22.247 1.00 85.88 135 ARG A N 1
ATOM 1101 C CA . ARG A 1 135 ? -0.150 9.272 -20.950 1.00 85.88 135 ARG A CA 1
ATOM 1102 C C . ARG A 1 135 ? 1.115 9.366 -20.096 1.00 85.88 135 ARG A C 1
ATOM 1104 O O . ARG A 1 135 ? 1.060 10.032 -19.069 1.00 85.88 135 ARG A O 1
ATOM 1111 N N . GLY A 1 136 ? 2.204 8.690 -20.460 1.00 85.94 136 GLY A N 1
ATOM 1112 C CA . GLY A 1 136 ? 3.435 8.715 -19.672 1.00 85.94 136 GLY A CA 1
ATOM 1113 C C . GLY A 1 136 ? 4.383 7.557 -19.961 1.00 85.94 136 GLY A C 1
ATOM 1114 O O . GLY A 1 136 ? 4.191 6.776 -20.898 1.00 85.94 136 GLY A O 1
ATOM 1115 N N . GLY A 1 137 ? 5.440 7.480 -19.164 1.00 86.75 137 GLY A N 1
ATOM 1116 C CA . GLY A 1 137 ? 6.508 6.490 -19.273 1.00 86.75 137 GLY A CA 1
ATOM 1117 C C . GLY A 1 137 ? 7.850 7.114 -18.912 1.00 86.75 137 GLY A C 1
ATOM 1118 O O . GLY A 1 137 ? 7.909 8.261 -18.475 1.00 86.75 137 GLY A O 1
ATOM 1119 N N . ILE A 1 138 ? 8.943 6.377 -19.110 1.00 84.62 138 ILE A N 1
ATOM 1120 C CA . ILE A 1 138 ? 10.286 6.871 -18.764 1.00 84.62 138 ILE A CA 1
ATOM 1121 C C . ILE A 1 138 ? 10.629 8.197 -19.464 1.00 84.62 138 ILE A C 1
ATOM 1123 O O . ILE A 1 138 ? 11.353 9.017 -18.906 1.00 84.62 138 ILE A O 1
ATOM 1127 N N . GLN A 1 139 ? 10.053 8.440 -20.643 1.00 86.94 139 GLN A N 1
ATOM 1128 C CA . GLN A 1 139 ? 10.258 9.644 -21.442 1.00 86.94 139 GLN A CA 1
ATOM 1129 C C . GLN A 1 139 ? 9.746 10.942 -20.807 1.00 86.94 139 GLN A C 1
ATOM 1131 O O . GLN A 1 139 ? 10.081 11.986 -21.337 1.00 86.94 139 GLN A O 1
ATOM 1136 N N . THR A 1 140 ? 8.932 10.890 -19.746 1.00 86.50 140 THR A N 1
ATOM 1137 C CA . THR A 1 140 ? 8.459 12.089 -19.022 1.00 86.50 140 THR A CA 1
ATOM 1138 C C . THR A 1 140 ? 9.267 12.356 -17.749 1.00 86.50 140 THR A C 1
ATOM 1140 O O . THR A 1 140 ? 8.873 13.163 -16.915 1.00 86.50 140 THR A O 1
ATOM 1143 N N . SER A 1 141 ? 10.365 11.627 -17.524 1.00 82.19 141 SER A N 1
ATOM 1144 C CA . SER A 1 141 ? 11.149 11.756 -16.284 1.00 82.19 141 SER A CA 1
ATOM 1145 C C . SER A 1 141 ? 11.999 13.028 -16.239 1.00 82.19 141 SER A C 1
ATOM 1147 O O . SER A 1 141 ? 12.482 13.394 -15.176 1.00 82.19 141 SER A O 1
ATOM 1149 N N . ASP A 1 142 ? 12.182 13.712 -17.364 1.00 82.19 142 ASP A N 1
ATOM 1150 C CA . ASP A 1 142 ? 12.798 15.038 -17.437 1.00 82.19 142 ASP A CA 1
ATOM 1151 C C . ASP A 1 142 ? 11.925 16.138 -16.810 1.00 82.19 142 ASP A C 1
ATOM 1153 O O . ASP A 1 142 ? 12.438 17.187 -16.429 1.00 82.19 142 ASP A O 1
ATOM 1157 N N . GLU A 1 143 ? 10.625 15.885 -16.634 1.00 80.12 143 GLU A N 1
ATOM 1158 C CA . GLU A 1 143 ? 9.695 16.784 -15.939 1.00 80.12 143 GLU A CA 1
ATOM 1159 C C . GLU A 1 143 ? 9.900 16.787 -14.408 1.00 80.12 143 GLU A C 1
ATOM 1161 O O . GLU A 1 143 ? 9.323 17.612 -13.695 1.00 80.12 143 GLU A O 1
ATOM 1166 N N . LEU A 1 144 ? 10.725 15.871 -13.886 1.00 71.25 144 LEU A N 1
ATOM 1167 C CA . LEU A 1 144 ? 11.083 15.767 -12.472 1.00 71.25 144 LEU A CA 1
ATOM 1168 C C . LEU A 1 144 ? 12.189 16.791 -12.153 1.00 71.25 144 LEU A C 1
ATOM 1170 O O . LEU A 1 144 ? 13.375 16.493 -12.278 1.00 71.25 144 LEU A O 1
ATOM 1174 N N . GLY A 1 145 ? 11.783 18.015 -11.802 1.00 62.53 145 GLY A N 1
ATOM 1175 C CA . GLY A 1 145 ? 12.673 19.142 -11.470 1.00 62.53 145 GLY A CA 1
ATOM 1176 C C . GLY A 1 145 ? 13.479 19.005 -10.179 1.00 62.53 145 GLY A C 1
ATOM 1177 O O . GLY A 1 145 ? 12.972 18.416 -9.194 1.00 62.53 145 GLY A O 1
#

Sequence (145 aa):
MALPLQLATHRKTMRLLTLFLALLITRVALAESKDAGKALNEFFEAEWNYEMEQSPVRASSMGDRRWNDRWGDQSLEAIHKREEHAIAALERLKKFDRTQLSAADQLNYDLFKKDLEQDIEGAKFRSYLMPINQRGGIQTSDELG

Secondary structure (DSSP, 8-state):
----SHHHHHHHHHHHHHHHHHHHHHHHHHHHHHHHHHHHHHHHHHHHHHHHHH-HHHHHHTT--TTTT-----SHHHHHHHHHHHHHHHHHHTTS-GGGS-HHHHHHHHHHHHHHHHHHHHHTT-GGG--EETTEEGGGGGG--

Nearest PDB structures (foldseek):
  3u24-assembly1_A  TM=8.628E-01  e=2.398E+00  Shewanella oneidensis MR-1

pLDDT: mean 88.24, std 13.74, range [42.91, 98.88]

Mean predicted aligned error: 9.05 Å